Protein AF-A0A3S5YDN0-F1 (afdb_monomer_lite)

Structure (mmCIF, N/CA/C/O backbone):
data_AF-A0A3S5YDN0-F1
#
_entry.id   AF-A0A3S5YDN0-F1
#
loop_
_atom_site.group_PDB
_atom_site.id
_atom_site.type_symbol
_atom_site.label_atom_id
_atom_site.label_alt_id
_atom_site.label_comp_id
_atom_site.label_asym_id
_atom_site.label_entity_id
_atom_site.label_seq_id
_atom_site.pdbx_PDB_ins_code
_atom_site.Cartn_x
_atom_site.Cartn_y
_atom_site.Cartn_z
_atom_site.occupancy
_atom_site.B_iso_or_equiv
_atom_site.auth_seq_id
_atom_site.auth_comp_id
_atom_site.auth_asym_id
_atom_site.auth_atom_id
_atom_site.pdbx_PDB_model_num
ATOM 1 N N . MET A 1 1 ? 18.860 3.186 10.442 1.00 75.38 1 MET A N 1
ATOM 2 C CA . MET A 1 1 ? 17.466 3.215 9.959 1.00 75.38 1 MET A CA 1
ATOM 3 C C . MET A 1 1 ? 16.802 4.432 10.571 1.00 75.38 1 MET A C 1
ATOM 5 O O . MET A 1 1 ? 16.996 4.647 11.762 1.00 75.38 1 MET A O 1
ATOM 9 N N . THR A 1 2 ? 16.108 5.244 9.781 1.00 89.56 2 THR A N 1
ATOM 10 C CA . THR A 1 2 ? 15.427 6.442 10.288 1.00 89.56 2 THR A CA 1
ATOM 11 C C . THR A 1 2 ? 13.962 6.103 10.507 1.00 89.56 2 THR A C 1
ATOM 13 O O . THR A 1 2 ? 13.305 5.639 9.582 1.00 89.56 2 THR A O 1
ATOM 16 N N . THR A 1 3 ? 13.458 6.322 11.718 1.00 92.81 3 THR A N 1
ATOM 17 C CA . THR A 1 3 ? 12.033 6.155 12.015 1.00 92.81 3 THR A CA 1
ATOM 18 C C . THR A 1 3 ? 11.302 7.444 11.668 1.00 92.81 3 THR A C 1
ATOM 20 O O . THR A 1 3 ? 11.633 8.503 12.201 1.00 92.81 3 THR A O 1
ATOM 23 N N . ILE A 1 4 ? 10.314 7.354 10.782 1.00 92.06 4 ILE A N 1
ATOM 24 C CA . ILE A 1 4 ? 9.440 8.470 10.413 1.00 92.06 4 ILE A CA 1
ATOM 25 C C . ILE A 1 4 ? 8.079 8.224 11.068 1.00 92.06 4 ILE A C 1
ATOM 27 O O . ILE A 1 4 ? 7.512 7.146 10.918 1.00 92.06 4 ILE A O 1
ATOM 31 N N . HIS A 1 5 ? 7.557 9.220 11.786 1.00 92.69 5 HIS A N 1
ATOM 32 C CA . HIS A 1 5 ? 6.196 9.203 12.323 1.00 92.69 5 HIS A CA 1
ATOM 33 C C . HIS A 1 5 ? 5.349 10.216 11.556 1.00 92.69 5 HIS A C 1
ATOM 35 O O . HIS A 1 5 ? 5.668 11.405 11.545 1.00 92.69 5 HIS A O 1
ATOM 41 N N . LEU A 1 6 ? 4.277 9.743 10.924 1.0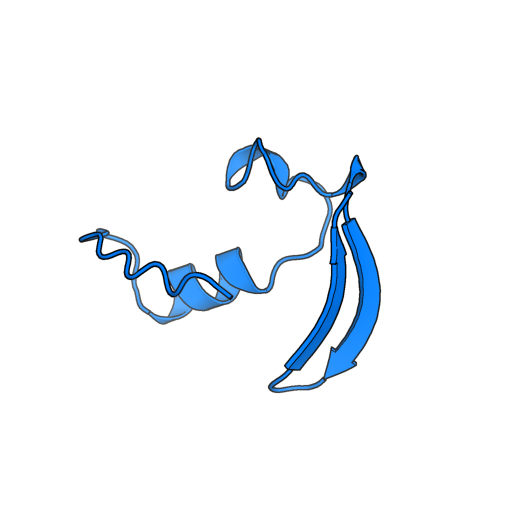0 91.06 6 LEU A N 1
ATOM 42 C CA . LEU A 1 6 ? 3.318 10.563 10.187 1.00 91.06 6 LEU A CA 1
ATOM 43 C C . LEU A 1 6 ? 1.964 10.497 10.895 1.00 91.06 6 LEU A C 1
ATOM 45 O O . LEU A 1 6 ? 1.592 9.455 11.431 1.00 91.06 6 LEU A O 1
ATOM 49 N N . HIS A 1 7 ? 1.232 11.607 10.899 1.00 94.06 7 HIS A N 1
ATOM 50 C CA . HIS A 1 7 ? -0.131 11.678 11.413 1.00 94.06 7 HIS A CA 1
ATOM 51 C C . HIS A 1 7 ? -0.936 12.638 10.542 1.00 94.06 7 HIS A C 1
ATOM 53 O O . HIS A 1 7 ? -0.471 13.738 10.245 1.00 94.06 7 HIS A O 1
ATOM 59 N N . GLU A 1 8 ? -2.134 12.214 10.159 1.00 91.56 8 GLU A N 1
ATOM 60 C CA . GLU A 1 8 ? -3.075 12.992 9.361 1.00 91.56 8 GLU A CA 1
ATOM 61 C C . GLU A 1 8 ? -4.509 12.686 9.846 1.00 91.56 8 GLU A C 1
ATOM 63 O O . GLU A 1 8 ? -4.791 11.558 10.263 1.00 91.56 8 GLU A O 1
ATOM 68 N N . LYS A 1 9 ? -5.395 13.692 9.852 1.00 95.94 9 LYS A N 1
ATOM 69 C CA . LYS A 1 9 ? -6.827 13.545 10.141 1.00 95.94 9 LYS A CA 1
ATOM 70 C C . LYS A 1 9 ? -7.660 13.493 8.856 1.00 95.94 9 LYS A C 1
ATOM 72 O O . LYS A 1 9 ? -7.965 14.521 8.257 1.00 95.94 9 LYS A O 1
ATOM 77 N N . THR A 1 10 ? -8.173 12.311 8.545 1.00 94.00 10 THR A N 1
ATOM 78 C CA . THR A 1 10 ? -9.065 12.089 7.401 1.00 94.00 10 THR A CA 1
ATOM 79 C C . THR A 1 10 ? -10.550 12.116 7.785 1.00 94.00 10 THR A C 1
ATOM 81 O O . THR A 1 10 ? -10.915 11.905 8.943 1.00 94.00 10 THR A O 1
ATOM 84 N N . THR A 1 11 ? -11.419 12.360 6.800 1.00 97.00 11 THR A N 1
ATOM 85 C CA . THR A 1 11 ? -12.874 12.147 6.905 1.00 97.00 11 THR A CA 1
ATOM 86 C C . THR A 1 11 ? -13.298 10.727 6.535 1.00 97.00 11 THR A C 1
ATOM 88 O O . THR A 1 11 ? -14.469 10.398 6.703 1.00 97.00 11 THR A O 1
ATOM 91 N N . ALA A 1 12 ? -12.381 9.907 6.011 1.00 95.25 12 ALA A N 1
ATOM 92 C CA . ALA A 1 12 ? -12.646 8.508 5.702 1.00 95.25 12 ALA A CA 1
ATOM 93 C C . ALA A 1 12 ? -12.943 7.716 6.981 1.00 95.25 12 ALA A C 1
ATOM 95 O O . ALA A 1 12 ? -12.321 7.922 8.029 1.00 95.25 12 ALA A O 1
ATOM 96 N N . THR A 1 13 ? -13.883 6.787 6.880 1.00 96.75 13 THR A N 1
ATOM 97 C CA . THR A 1 13 ? -14.125 5.786 7.918 1.00 96.75 13 THR A CA 1
ATOM 98 C C . THR A 1 13 ? -12.936 4.821 8.025 1.00 96.75 13 THR A C 1
ATOM 100 O O . THR A 1 13 ? -12.162 4.681 7.072 1.00 96.75 13 THR A O 1
ATOM 103 N N . PRO A 1 14 ? -12.761 4.132 9.168 1.00 94.75 14 PRO A N 1
ATOM 104 C CA . PRO A 1 14 ? -11.725 3.110 9.308 1.00 94.75 14 PRO A CA 1
ATOM 105 C C . PRO A 1 14 ? -11.777 2.039 8.210 1.00 94.75 14 PRO A C 1
ATOM 107 O O . PRO A 1 14 ? -10.734 1.623 7.709 1.00 94.75 14 PRO A O 1
ATOM 110 N N . GLU A 1 15 ? -12.978 1.622 7.809 1.00 93.56 15 GLU A N 1
ATOM 111 C CA . GLU A 1 15 ? -13.196 0.611 6.775 1.00 93.56 15 GLU A CA 1
ATOM 112 C C . GLU A 1 15 ? -12.791 1.112 5.384 1.00 93.56 15 GLU A C 1
ATOM 114 O O . GLU A 1 15 ? -12.114 0.391 4.654 1.00 93.56 15 GLU A O 1
ATOM 119 N N . GLU A 1 16 ? -13.141 2.352 5.027 1.00 93.81 16 GLU A N 1
ATOM 120 C CA . GLU A 1 16 ? -12.711 2.974 3.764 1.00 93.81 16 GLU A CA 1
ATOM 121 C C . GLU A 1 16 ? -11.193 3.154 3.717 1.00 93.81 16 GLU A C 1
ATOM 123 O O . GLU A 1 16 ? -10.566 2.903 2.687 1.00 93.81 16 GLU A O 1
ATOM 128 N N . PHE A 1 17 ? -10.592 3.561 4.838 1.00 92.12 17 PHE A N 1
ATOM 129 C CA . PHE A 1 17 ? -9.145 3.710 4.930 1.00 92.12 17 PHE A CA 1
ATOM 130 C C . PHE A 1 17 ? -8.431 2.369 4.737 1.00 92.12 17 PHE A C 1
ATOM 132 O O . PHE A 1 17 ? -7.466 2.293 3.976 1.00 92.12 17 PHE A O 1
ATOM 139 N N . LEU A 1 18 ? -8.920 1.307 5.386 1.00 90.50 18 LEU A N 1
ATOM 140 C CA . LEU A 1 18 ? -8.366 -0.034 5.221 1.00 90.50 18 LEU A CA 1
ATOM 141 C C . LEU A 1 18 ? -8.525 -0.523 3.779 1.00 90.50 18 LEU A C 1
ATOM 143 O O . LEU A 1 18 ? -7.541 -0.964 3.195 1.00 90.50 18 LEU A O 1
ATOM 147 N N . ALA A 1 19 ? -9.721 -0.376 3.199 1.00 89.81 19 ALA A N 1
ATOM 148 C CA . ALA A 1 19 ? -10.000 -0.783 1.825 1.00 89.81 19 ALA A CA 1
ATOM 149 C C . ALA A 1 19 ? -9.067 -0.090 0.825 1.00 89.81 19 ALA A C 1
ATOM 151 O O . ALA A 1 19 ? -8.473 -0.762 -0.009 1.00 89.81 19 ALA A O 1
ATOM 152 N N . GLY A 1 20 ? -8.870 1.228 0.945 1.00 90.38 20 GLY A N 1
ATOM 153 C CA . GLY A 1 20 ? -7.936 1.953 0.082 1.00 90.38 20 GLY A CA 1
ATOM 154 C C . GLY A 1 20 ? -6.483 1.516 0.284 1.00 90.38 20 GLY A C 1
ATOM 155 O O . GLY A 1 20 ? -5.736 1.375 -0.683 1.00 90.38 20 GLY A O 1
ATOM 156 N N . LEU A 1 21 ? -6.065 1.263 1.529 1.00 89.19 21 LEU A N 1
ATOM 157 C CA . LEU A 1 21 ? -4.691 0.854 1.823 1.00 89.19 21 LEU A CA 1
ATOM 158 C C . LEU A 1 21 ? -4.356 -0.517 1.217 1.00 89.19 21 LEU A C 1
ATOM 160 O O . LEU A 1 21 ? -3.258 -0.671 0.676 1.00 89.19 21 LEU A O 1
ATOM 164 N N . THR A 1 22 ? -5.294 -1.465 1.274 1.00 88.69 22 THR A N 1
ATOM 165 C CA . THR A 1 22 ? -5.125 -2.848 0.793 1.00 88.69 22 THR A CA 1
ATOM 166 C C . THR A 1 22 ? -5.601 -3.076 -0.640 1.00 88.69 22 THR A C 1
ATOM 168 O O . THR A 1 22 ? -5.479 -4.187 -1.141 1.00 88.69 22 THR A O 1
ATOM 171 N N . ASP A 1 23 ? -6.148 -2.068 -1.319 1.00 88.44 23 ASP A N 1
ATOM 172 C CA . ASP A 1 23 ? -6.489 -2.192 -2.735 1.00 88.44 23 ASP A CA 1
ATOM 173 C C . ASP A 1 23 ? -5.221 -2.090 -3.595 1.00 88.44 23 ASP A C 1
ATOM 175 O O . ASP A 1 23 ? -4.689 -1.005 -3.859 1.00 88.44 23 ASP A O 1
ATOM 179 N N . PHE A 1 24 ? -4.708 -3.252 -4.000 1.00 86.62 24 PHE A N 1
ATOM 180 C CA . PHE A 1 24 ? -3.589 -3.391 -4.936 1.00 86.62 24 PHE A CA 1
ATOM 181 C C . PHE A 1 24 ? -4.051 -3.510 -6.399 1.00 86.62 24 PHE A C 1
ATOM 183 O O . PHE A 1 24 ? -3.256 -3.855 -7.276 1.00 86.62 24 PHE A O 1
ATOM 190 N N . GLY A 1 25 ? -5.338 -3.277 -6.663 1.00 84.69 25 GLY A N 1
ATOM 191 C CA . GLY A 1 25 ? -5.949 -3.396 -7.975 1.00 84.69 25 GLY A CA 1
ATOM 192 C C . GLY A 1 25 ? -5.687 -2.206 -8.911 1.00 84.69 25 GLY A C 1
ATOM 193 O O . GLY A 1 25 ? -5.023 -1.226 -8.555 1.00 84.69 25 GLY A O 1
ATOM 194 N N . PRO A 1 26 ? -6.217 -2.281 -10.146 1.00 86.25 26 PRO A N 1
ATOM 195 C CA . PRO A 1 26 ? -6.114 -1.203 -11.123 1.00 86.25 26 PRO A CA 1
ATOM 196 C C . PRO A 1 26 ? -6.721 0.101 -10.592 1.00 86.25 26 PRO A C 1
ATOM 198 O O . PRO A 1 26 ? -7.813 0.091 -10.031 1.00 86.25 26 PRO A O 1
ATOM 201 N N . GLY A 1 27 ? -6.054 1.233 -10.829 1.00 84.19 27 GLY A N 1
ATOM 202 C CA . GLY A 1 27 ? -6.562 2.551 -10.419 1.00 84.19 27 GLY A CA 1
ATOM 203 C C . GLY A 1 27 ? -6.074 3.026 -9.049 1.00 84.19 27 GLY A C 1
ATOM 204 O O . GLY A 1 27 ? -6.333 4.172 -8.684 1.00 84.19 27 GLY A O 1
ATOM 205 N N . ARG A 1 28 ? -5.266 2.226 -8.335 1.00 89.06 28 ARG A N 1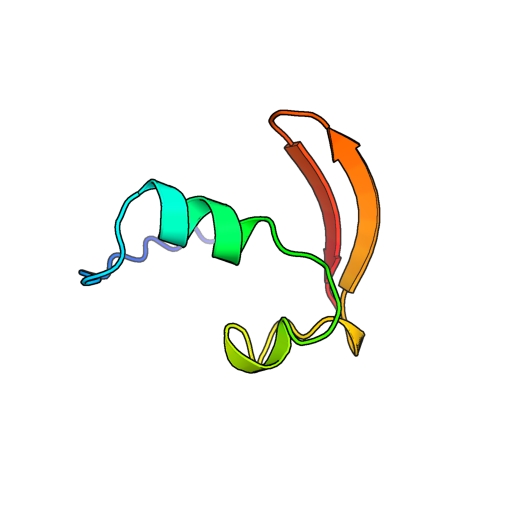
ATOM 206 C CA . ARG A 1 28 ? -4.599 2.633 -7.084 1.00 89.06 28 ARG A CA 1
ATOM 207 C C . ARG A 1 28 ? -3.880 3.982 -7.195 1.00 89.06 28 ARG A C 1
ATOM 209 O O . ARG A 1 28 ? -3.833 4.737 -6.226 1.00 89.06 28 ARG A O 1
ATOM 216 N N . GLY A 1 29 ? -3.353 4.311 -8.376 1.00 85.50 29 GLY A N 1
ATOM 217 C CA . GLY A 1 29 ? -2.694 5.590 -8.641 1.00 85.50 29 GLY A CA 1
ATOM 218 C C . GLY A 1 29 ? -3.565 6.838 -8.435 1.00 85.50 29 GLY A C 1
ATOM 219 O O . GLY A 1 29 ? -3.009 7.915 -8.232 1.00 85.50 29 GLY A O 1
ATOM 220 N N . GLU A 1 30 ? -4.898 6.721 -8.427 1.00 87.75 30 GLU A N 1
ATOM 221 C CA . GLU A 1 30 ? -5.795 7.838 -8.091 1.00 87.75 30 GLU A CA 1
ATOM 222 C C . GLU A 1 30 ? -5.716 8.220 -6.605 1.00 87.75 30 GLU A C 1
ATOM 224 O O . GLU A 1 30 ? -5.827 9.397 -6.262 1.00 87.75 30 GLU A O 1
ATOM 229 N N . LEU A 1 31 ? -5.477 7.236 -5.730 1.00 87.31 31 LEU A N 1
ATOM 230 C CA . LEU A 1 31 ? -5.302 7.437 -4.289 1.00 87.31 31 LEU A CA 1
ATOM 231 C C . LEU A 1 31 ? -3.827 7.629 -3.920 1.00 87.31 31 LEU A C 1
ATOM 233 O O . LEU A 1 31 ? -3.485 8.495 -3.115 1.00 87.31 31 LEU A O 1
ATOM 237 N N . PHE A 1 32 ? -2.943 6.841 -4.532 1.00 85.50 32 PHE A N 1
ATOM 238 C CA . PHE A 1 32 ? -1.515 6.826 -4.245 1.00 85.50 32 PHE A CA 1
ATOM 239 C C . PHE A 1 32 ? -0.695 7.069 -5.515 1.00 85.50 32 PHE A C 1
ATOM 241 O O . PHE A 1 32 ? -0.084 6.160 -6.070 1.00 85.50 32 PHE A O 1
ATOM 248 N N . GLY A 1 33 ? -0.623 8.325 -5.960 1.00 83.75 33 GLY A N 1
ATOM 249 C CA . GLY A 1 33 ? 0.091 8.692 -7.194 1.00 83.75 33 GLY A CA 1
ATOM 250 C C . GLY A 1 33 ? 1.589 8.353 -7.208 1.00 83.75 33 GLY A C 1
ATOM 251 O O . GLY A 1 33 ? 2.155 8.118 -8.270 1.00 83.75 33 GLY A O 1
ATOM 252 N N . ASN A 1 34 ? 2.230 8.275 -6.037 1.00 84.19 34 ASN A N 1
ATOM 253 C CA . ASN A 1 34 ? 3.634 7.854 -5.910 1.00 84.19 34 ASN A CA 1
ATOM 254 C C . ASN A 1 34 ? 3.801 6.336 -5.708 1.00 84.19 34 ASN A C 1
ATOM 256 O O . ASN A 1 34 ? 4.929 5.867 -5.647 1.00 84.19 34 ASN A O 1
ATOM 260 N N . SER A 1 35 ? 2.696 5.596 -5.599 1.00 79.56 35 SER A N 1
ATOM 261 C CA . SER A 1 35 ? 2.626 4.158 -5.303 1.00 79.56 35 SER A CA 1
ATOM 262 C C . SER A 1 35 ? 1.562 3.506 -6.195 1.00 79.56 35 SER A C 1
ATOM 264 O O . SER A 1 35 ? 0.641 2.825 -5.739 1.00 79.56 35 SER A O 1
ATOM 266 N N . THR A 1 36 ? 1.609 3.833 -7.489 1.00 84.88 36 THR A N 1
ATOM 267 C CA . THR A 1 36 ? 0.618 3.346 -8.455 1.00 84.88 36 THR A CA 1
ATOM 268 C C . THR A 1 36 ? 0.762 1.843 -8.663 1.00 84.88 36 THR A C 1
ATOM 270 O O . THR A 1 36 ? 1.851 1.293 -8.492 1.00 84.88 36 THR A O 1
ATOM 273 N N . ASP A 1 37 ? -0.297 1.198 -9.139 1.00 78.25 37 ASP A N 1
ATOM 274 C CA . ASP A 1 37 ? -0.311 -0.216 -9.522 1.00 78.25 37 ASP A CA 1
ATOM 275 C C . ASP A 1 37 ? 0.798 -0.581 -10.526 1.00 78.25 37 ASP A C 1
ATOM 277 O O . ASP A 1 37 ? 1.370 -1.663 -10.445 1.00 78.25 37 ASP A O 1
ATOM 281 N N . GLY A 1 38 ? 1.204 0.346 -11.401 1.00 82.88 38 GLY A N 1
ATOM 282 C CA . GLY A 1 38 ? 2.319 0.134 -12.335 1.00 82.88 38 GLY A CA 1
ATOM 283 C C . GLY A 1 38 ? 3.701 -0.031 -11.683 1.00 82.88 38 GLY A C 1
ATOM 284 O O . GLY A 1 38 ? 4.604 -0.569 -12.322 1.00 82.88 38 GLY A O 1
ATOM 285 N N . TYR A 1 39 ? 3.866 0.402 -10.429 1.00 84.25 39 TYR A N 1
ATOM 286 C CA . TYR A 1 39 ? 5.101 0.252 -9.644 1.00 84.25 39 TYR A CA 1
ATOM 287 C C . TYR A 1 39 ? 4.989 -0.840 -8.576 1.00 84.25 39 TYR A C 1
ATOM 289 O O . TYR A 1 39 ? 5.937 -1.055 -7.824 1.00 84.25 39 TYR A O 1
ATOM 297 N N . LEU A 1 40 ? 3.838 -1.513 -8.480 1.00 86.25 40 LEU A N 1
ATOM 298 C CA . LEU A 1 40 ? 3.530 -2.466 -7.422 1.00 86.25 40 LEU A CA 1
ATOM 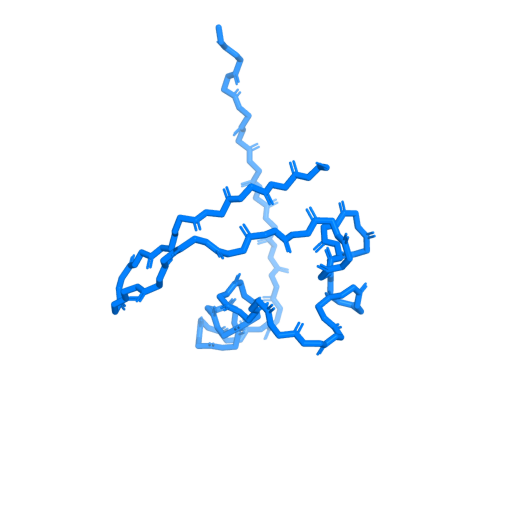299 C C . LEU A 1 40 ? 3.462 -3.885 -7.973 1.00 86.25 40 LEU A C 1
ATOM 301 O O . LEU A 1 40 ? 2.681 -4.213 -8.864 1.00 86.25 40 LEU A O 1
ATOM 305 N N . LYS A 1 41 ?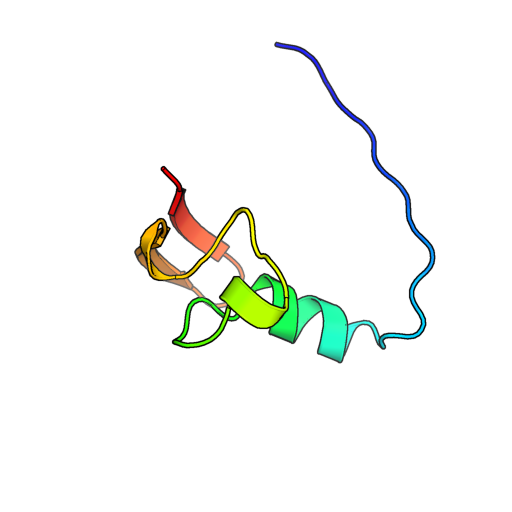 4.269 -4.763 -7.387 1.00 89.19 41 LYS A N 1
ATOM 306 C CA . LYS A 1 41 ? 4.200 -6.200 -7.621 1.00 89.19 41 LYS A CA 1
ATOM 307 C C . LYS A 1 41 ? 3.745 -6.897 -6.351 1.00 89.19 41 LYS A C 1
ATOM 309 O O . LYS A 1 41 ? 4.483 -6.918 -5.371 1.00 89.19 41 LYS A O 1
ATOM 314 N N . VAL A 1 42 ? 2.570 -7.514 -6.406 1.00 89.94 42 VAL A N 1
ATOM 315 C CA . VAL A 1 42 ? 2.051 -8.361 -5.326 1.00 89.94 42 VAL A CA 1
ATOM 316 C C . VAL A 1 42 ? 2.600 -9.777 -5.485 1.00 89.94 42 VAL A C 1
ATOM 318 O O . VAL A 1 42 ? 2.478 -10.379 -6.555 1.00 89.94 42 VAL A O 1
ATOM 321 N N . HIS A 1 43 ? 3.219 -10.311 -4.433 1.00 92.19 43 HIS A N 1
ATOM 322 C CA . HIS A 1 43 ? 3.721 -11.691 -4.393 1.00 92.19 43 HIS A CA 1
ATOM 323 C C . HIS A 1 43 ? 2.758 -12.619 -3.657 1.00 92.19 43 HIS A C 1
ATOM 325 O O . HIS A 1 43 ? 2.569 -13.761 -4.077 1.00 92.19 43 HIS A O 1
ATOM 331 N N . SER A 1 44 ? 2.139 -12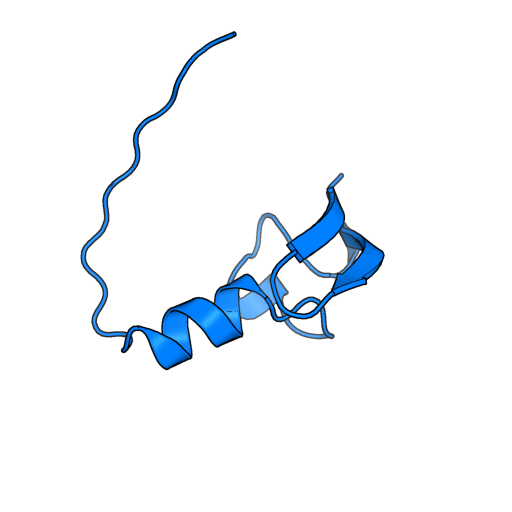.133 -2.578 1.00 92.31 44 SER A N 1
ATOM 332 C CA . SER A 1 44 ? 1.109 -12.858 -1.831 1.00 92.31 44 SER A CA 1
ATOM 333 C C . SER A 1 44 ? 0.197 -11.901 -1.067 1.00 92.31 44 SER A C 1
ATOM 335 O O . SER A 1 44 ? 0.632 -10.823 -0.670 1.00 92.31 44 SER A O 1
ATOM 337 N N . GLU A 1 45 ? -1.053 -12.308 -0.863 1.00 90.25 45 GLU A N 1
ATOM 338 C CA . GLU A 1 45 ? -2.050 -11.563 -0.096 1.00 90.25 45 GLU A CA 1
ATOM 339 C C . GLU A 1 45 ? -2.804 -12.539 0.814 1.00 90.25 45 GLU A C 1
ATOM 341 O O . GLU A 1 45 ? -3.336 -13.559 0.363 1.00 90.25 45 GLU A O 1
ATOM 346 N N . GLY A 1 46 ? -2.786 -12.247 2.108 1.00 88.25 46 GLY A N 1
ATOM 347 C CA . GLY A 1 46 ? -3.476 -12.971 3.161 1.00 88.25 46 GLY A CA 1
ATOM 348 C C . GLY A 1 46 ? -4.550 -12.104 3.827 1.00 88.25 46 GLY A C 1
ATOM 349 O O . GLY A 1 46 ? -4.674 -10.914 3.552 1.00 88.25 46 GLY A O 1
ATOM 350 N N . PRO A 1 47 ? -5.335 -12.671 4.758 1.00 87.12 47 PRO A N 1
ATOM 351 C CA . PRO A 1 47 ? -6.419 -11.942 5.422 1.00 87.12 47 PRO A CA 1
ATOM 352 C C . PRO A 1 47 ? -5.972 -10.709 6.224 1.00 87.12 47 PRO A C 1
ATOM 354 O O . PRO A 1 47 ? -6.800 -9.856 6.548 1.00 87.12 47 PRO A O 1
ATOM 357 N N . HIS A 1 48 ? -4.695 -10.649 6.612 1.00 87.25 48 HIS A N 1
ATOM 358 C CA . HIS A 1 48 ? -4.151 -9.627 7.511 1.00 87.25 48 HIS A CA 1
ATOM 359 C C . HIS A 1 48 ? -2.809 -9.049 7.043 1.00 87.25 48 HIS A C 1
ATOM 361 O O . HIS A 1 48 ? -2.236 -8.211 7.739 1.00 87.25 48 HIS A O 1
ATOM 367 N N . ASP A 1 49 ? -2.296 -9.498 5.900 1.00 89.19 49 ASP A N 1
ATOM 368 C CA . ASP A 1 49 ? -0.966 -9.158 5.412 1.00 89.19 49 ASP A CA 1
ATOM 369 C C . ASP A 1 49 ? -0.890 -9.276 3.888 1.00 89.19 49 ASP A C 1
ATOM 371 O O . ASP A 1 49 ? -1.654 -10.011 3.269 1.00 89.19 49 ASP A O 1
ATOM 375 N N . ALA A 1 50 ? 0.038 -8.540 3.286 1.00 90.38 50 ALA A N 1
ATOM 376 C CA . ALA A 1 50 ? 0.380 -8.671 1.880 1.00 90.38 50 ALA A CA 1
ATOM 377 C C . ALA A 1 50 ? 1.886 -8.464 1.711 1.00 90.38 50 ALA A C 1
ATOM 379 O O . ALA A 1 50 ? 2.471 -7.567 2.326 1.00 90.38 50 ALA A O 1
ATOM 380 N N . ASP A 1 51 ? 2.502 -9.290 0.871 1.00 91.56 51 ASP A N 1
ATOM 381 C CA . ASP A 1 51 ? 3.896 -9.146 0.465 1.00 91.56 51 ASP A CA 1
ATOM 382 C C . ASP A 1 51 ? 3.949 -8.477 -0.907 1.00 91.56 51 ASP A C 1
ATOM 384 O O . ASP A 1 51 ? 3.453 -9.021 -1.903 1.00 91.56 51 ASP A O 1
ATOM 388 N N . VAL A 1 52 ? 4.542 -7.285 -0.948 1.00 89.94 52 VAL A N 1
ATOM 389 C CA . VAL A 1 52 ? 4.595 -6.435 -2.134 1.00 89.94 52 VAL A CA 1
ATOM 390 C C . VAL A 1 52 ? 5.992 -5.861 -2.340 1.00 89.94 52 VAL A C 1
ATOM 392 O O . VAL A 1 52 ? 6.716 -5.541 -1.398 1.00 89.94 52 VAL A O 1
ATOM 395 N N . THR A 1 53 ? 6.373 -5.687 -3.600 1.00 90.00 53 THR A N 1
ATOM 396 C CA . THR A 1 53 ? 7.500 -4.835 -3.988 1.00 90.00 53 THR A CA 1
ATOM 397 C C . THR A 1 53 ? 6.959 -3.573 -4.635 1.00 90.00 53 THR A C 1
ATOM 399 O O . THR A 1 53 ? 6.147 -3.661 -5.552 1.00 90.00 53 THR A O 1
ATOM 402 N N . GLU A 1 54 ? 7.427 -2.424 -4.161 1.00 84.12 54 GLU A N 1
ATOM 403 C CA . GLU A 1 54 ? 7.119 -1.101 -4.697 1.00 84.12 54 GLU A CA 1
ATOM 404 C C . GLU A 1 54 ? 8.411 -0.481 -5.256 1.00 84.12 54 GLU A C 1
ATOM 406 O O . GLU A 1 54 ? 9.387 -0.342 -4.508 1.00 84.12 54 GLU A O 1
ATOM 411 N N . GLY A 1 55 ? 8.430 -0.146 -6.554 1.00 77.62 55 GLY A N 1
ATOM 412 C CA . GLY A 1 55 ? 9.581 0.468 -7.241 1.00 77.62 55 GLY A CA 1
ATOM 413 C C . GLY A 1 55 ? 9.920 -0.144 -8.592 1.00 77.62 55 GLY A C 1
ATOM 414 O O . GLY A 1 55 ? 10.437 -1.284 -8.607 1.00 77.62 55 GLY A O 1
#

Sequence (55 aa):
MTTIHLHEKTTATPEEFLAGLTDFGPGRGELFGNSTDGYLKVHSEGPHDADVTEG

Foldseek 3Di:
DDDDDDDDDDPDDPVRVVCLVPPLDAPNCVVVVQQHNVQKDWPDDDPVDTDIGGD

Organism: Rhodococcus hoagii (strain 103S) (NCBI:txid685727)

pLDDT: mean 88.72, std 4.67, range [75.38, 97.0]

Secondary structure (DSSP, 8-state):
----------SS-HHHHHHHHH--STTGGGT-TTS-GGGEEEEEE-SS-EEEEE-

Radius of gyration: 12.57 Å; chains: 1; bounding box: 32×26×25 Å

=== Feature glossary ===
A reading guide for the features in this record.

Start from the sequence.

  · Sequence gives the chain of amino acids in standard one-letter code (A=alanine, C=cysteine, …, Y=tyrosine), read N→C. It is the only feature that is directly encoded by the gene; all structural features are derived from the folded form of this sequence.

Fold it, and you get atomic coordinates and the backbone conformation that goes with them.

  · The mmCIF table is the protein's shape written out atom by atom. For each backbone N, Cα, C, and carbonyl O, it records an (x, y, z) coordinate triple in Å plus the residue type, chain letter, and residue number.

  · Backbone dihedral angles. Every residue except chain termini has a φ (preceding-C → N → Cα → C) and a ψ (N → Cα → C → next-N). They are reported in degrees following the IUPAC sign convention. Secondary structure is essentially a statement about which (φ, ψ) basin each residue occupies.

  · DSSP 8-state secondary structure assigns each residue one of H (α-helix), G (3₁₀-helix), I (π-helix), E (extended β-strand), B (isolated β-bridge), T (hydrogen-bonded turn), S (bend), or '-' (coil). The assignment is computed from backbone hydrogen-bond geometry via the Kabsch–Sander algorithm.

  · P-SEA three-state annotation labels each residue as helix, strand, or coil based purely on the geometry of the Cα trace. It serves as a fallback when the full backbone (and thus DSSP) is unavailab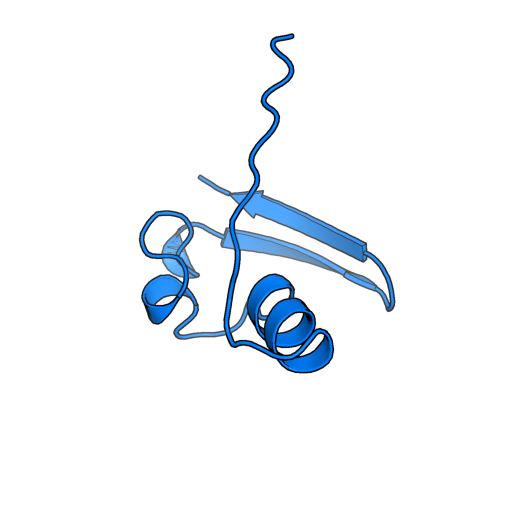le.

Summarize the fold with a handful of shape descriptors and a per-residue structural alphabet.

  · Radius of gyration (Rg) is the root-mean-square distance of Cα atoms from their centroid — a single number for overall size and compactness. A globular domain of N residues has Rg ≈ 2.2·N^0.38 Å; an extended or disordered chain has a much larger Rg. The Cα contact count is the number of residue pairs whose Cα atoms are within 8 Å and are more than four positions apart in sequence — a standard proxy for tertiary packing density. The bounding box is the smallest axis-aligned box enclosing all Cα atoms.

  · Foldseek's 3Di representation compresses backbone geometry into a per-residue letter drawn from a learned twenty-state alphabet. It captures the tertiary interaction pattern around each residue — which residues are packed against it in space, regardless of where they are in sequence.

  · Accessible surface area quantifies burial. A residue with SASA near zero is packed into the hydrophobic core; one with SASA >100 Å² sits on the surface. Computed here via the Shrake–Rupley numerical algorithm with a 1.4 Å probe.

Ask how reliable the model is.

  · For AlphaFold models, the B-factor field carries pLDDT — the model's own estimate of local accuracy on a 0–100 scale. Regions with pLDDT<50 should be treated as essentially unmodeled; they often correspond to intrinsically disordered segments.

  · For experimental (PDB) structures, the B-factor (temperature factor) quantifies the positional spread of each atom in the crystal — a combination of thermal vibration and static disorder — in units of Å². High B-factors mark flexible loops or poorly resolved regions; low B-factors mark the rigid, well-ordered core.

  · PAE(i, j) answers: if I align the predicted and true structures on residue i, how far off (in Å) do I expect residue j to be? A block-diagonal PAE matrix with low values on the blocks and high values off-diagonal is the signature of a multi-domain protein with confidently predicted domains but uncertain inter-domain orientation.

Place it in context: what it resembles, what it is annotated as, and how it looks.

  · Structural nearest neighbors (via Foldseek easy-search vs the PDB). Reported per hit: target PDB id, E-value, and alignment TM-score. A TM-score above ~0.5 is the conventional threshold for 'same fold'.

  · Functional annotations link the protein to curated databases. InterPro entries identify conserved domains and families by matching the sequence against member-database signatures (Pfam, PROSITE, CDD, …). Gene Ontology (GO) terms describe molecular function, biological process, and cellular component in a controlled vocabulary. CATH places the structure in a hierarchical fold classification (Class/Architecture/Topology/Homologous-superfamily). The organism is the source species.

  · Plot images: a contact map (which residues are close in 3D, as an N×N binary image), a Ramachandran scatter (backbone torsion angles, revealing secondary-structure composition at a glance), and — for AlphaFold structures — a PAE heatmap (pairwise prediction confidence).

  · Structure images are PyMOL renders from six orthogonal camera directions. Cartoon representation draws helices as coils and strands as arrows; sticks shows the backbone as bonds; surface shows the solvent-excluded envelope. Rainbow coloring maps sequence position to hue (blue→red, N→C); chain coloring assigns a distinct color per polypeptide.